Protein AF-A0AAU5KNZ8-F1 (afdb_monomer_lite)

Structure (mmCIF, N/CA/C/O backbone):
data_AF-A0AAU5KNZ8-F1
#
_entry.id   AF-A0AAU5KNZ8-F1
#
loop_
_atom_site.group_PDB
_atom_site.id
_atom_site.type_symbol
_atom_site.label_atom_id
_atom_site.label_alt_id
_atom_site.label_comp_id
_atom_site.label_asym_id
_atom_site.label_entity_id
_atom_site.label_seq_id
_atom_site.pdbx_PDB_ins_code
_atom_site.Cartn_x
_atom_site.Cartn_y
_atom_site.Cartn_z
_atom_site.occupancy
_atom_site.B_iso_or_equiv
_atom_site.auth_seq_id
_atom_site.auth_comp_id
_atom_site.auth_asym_id
_atom_site.auth_atom_id
_atom_site.pdbx_PDB_model_num
ATOM 1 N N . MET A 1 1 ? 21.571 23.339 -30.629 1.00 34.97 1 MET A N 1
ATOM 2 C CA . MET A 1 1 ? 21.048 24.320 -29.653 1.00 34.97 1 MET A CA 1
ATOM 3 C C . MET A 1 1 ? 19.910 23.647 -28.888 1.00 34.97 1 MET A C 1
ATOM 5 O O . MET A 1 1 ? 18.795 23.619 -29.383 1.00 34.97 1 MET A O 1
ATOM 9 N N . PHE A 1 2 ? 20.190 23.011 -27.747 1.00 50.22 2 PHE A N 1
ATOM 10 C CA . PHE A 1 2 ? 19.152 22.361 -26.937 1.00 50.22 2 PHE A CA 1
ATOM 11 C C . PHE A 1 2 ? 18.716 23.337 -25.850 1.00 50.22 2 PHE A C 1
ATOM 13 O O . PHE A 1 2 ? 19.385 23.490 -24.831 1.00 50.22 2 PHE A O 1
ATOM 20 N N . ARG A 1 3 ? 17.622 24.060 -26.097 1.00 47.84 3 ARG A N 1
ATOM 21 C CA . ARG A 1 3 ? 16.965 24.829 -25.042 1.00 47.84 3 ARG A CA 1
ATOM 22 C C . ARG A 1 3 ? 16.258 23.828 -24.137 1.00 47.84 3 ARG A C 1
ATOM 24 O O . ARG A 1 3 ? 15.201 23.316 -24.486 1.00 47.84 3 ARG A O 1
ATOM 31 N N . SER A 1 4 ? 16.875 23.526 -22.999 1.00 56.09 4 SER A N 1
ATOM 32 C CA . SER A 1 4 ? 16.184 22.866 -21.899 1.00 56.09 4 SER A CA 1
ATOM 33 C C . SER A 1 4 ? 15.169 23.868 -21.356 1.00 56.09 4 SER A C 1
ATOM 35 O O . SER A 1 4 ? 15.520 24.769 -20.593 1.00 56.09 4 SER A O 1
ATOM 37 N N . HIS A 1 5 ? 13.917 23.777 -21.807 1.00 49.03 5 HIS A N 1
ATOM 38 C CA . HIS A 1 5 ? 12.826 24.328 -21.021 1.00 49.03 5 HIS A CA 1
ATOM 39 C C . HIS A 1 5 ? 12.803 23.511 -19.738 1.00 49.03 5 HIS A C 1
ATOM 41 O O . HIS A 1 5 ? 12.341 22.373 -19.724 1.00 49.03 5 HIS A O 1
ATOM 47 N N . LYS A 1 6 ? 13.368 24.079 -18.671 1.00 57.66 6 LYS A N 1
ATOM 48 C CA . LYS A 1 6 ? 13.145 23.606 -17.311 1.00 57.66 6 LYS A CA 1
ATOM 49 C C . LYS A 1 6 ? 11.646 23.794 -17.076 1.00 57.66 6 LYS A C 1
ATOM 51 O O . LYS A 1 6 ? 11.214 24.891 -16.731 1.00 57.66 6 LYS A O 1
ATOM 56 N N . ALA A 1 7 ? 10.852 22.779 -17.418 1.00 63.25 7 ALA A N 1
ATOM 57 C CA . ALA A 1 7 ? 9.448 22.733 -17.055 1.00 63.25 7 ALA A CA 1
ATOM 58 C C . ALA A 1 7 ? 9.419 22.979 -15.548 1.00 63.25 7 ALA A C 1
ATOM 60 O O . ALA A 1 7 ? 10.141 22.307 -14.811 1.00 63.25 7 ALA A O 1
ATOM 61 N N . GLN A 1 8 ? 8.715 24.024 -15.113 1.00 61.91 8 GLN A N 1
ATOM 62 C CA . GLN A 1 8 ? 8.505 24.246 -13.691 1.00 61.91 8 GLN A CA 1
ATOM 63 C C . GLN A 1 8 ? 7.846 22.978 -13.156 1.00 61.91 8 GLN A C 1
ATOM 65 O O . GLN A 1 8 ? 6.726 22.656 -13.544 1.00 61.91 8 GLN A O 1
ATOM 70 N N . GLU A 1 9 ? 8.591 22.213 -12.360 1.00 67.31 9 GLU A N 1
ATOM 71 C CA . GLU A 1 9 ? 8.055 21.038 -11.689 1.00 67.31 9 GLU A CA 1
ATOM 72 C C . GLU A 1 9 ? 6.988 21.540 -10.721 1.00 67.31 9 GLU A C 1
ATOM 74 O O . GLU A 1 9 ? 7.270 22.334 -9.821 1.00 67.31 9 GLU A O 1
ATOM 79 N N . GLU A 1 10 ? 5.745 21.139 -10.966 1.00 76.69 10 GLU A N 1
ATOM 80 C CA . GLU A 1 10 ? 4.635 21.440 -10.077 1.00 76.69 10 GLU A CA 1
ATOM 81 C C . GLU A 1 10 ? 4.955 20.854 -8.692 1.00 76.69 10 GLU A C 1
ATOM 83 O O . GLU A 1 10 ? 5.428 19.714 -8.608 1.00 76.69 10 GLU A O 1
ATOM 88 N N . PRO A 1 11 ? 4.774 21.612 -7.598 1.00 77.50 11 PRO A N 1
ATOM 89 C CA . PRO A 1 11 ? 5.091 21.111 -6.270 1.00 77.50 11 PRO A CA 1
ATOM 90 C C . PRO A 1 11 ? 4.199 19.907 -5.943 1.00 77.50 11 PRO A C 1
ATOM 92 O O . PRO A 1 11 ? 2.988 20.040 -5.780 1.00 77.50 11 PRO A O 1
ATOM 95 N N . VAL A 1 12 ? 4.803 18.721 -5.828 1.00 83.31 12 VAL A N 1
ATOM 96 C CA . VAL A 1 12 ? 4.093 17.486 -5.468 1.00 83.31 12 VAL A CA 1
ATOM 97 C C . VAL A 1 12 ? 4.133 17.293 -3.954 1.00 83.31 12 VAL A C 1
ATOM 99 O O . VAL A 1 12 ? 5.199 17.088 -3.373 1.00 83.31 12 VAL A O 1
ATOM 102 N N . VAL A 1 13 ? 2.959 17.298 -3.319 1.00 85.06 13 VAL A N 1
ATOM 103 C CA . VAL A 1 13 ? 2.790 16.927 -1.908 1.00 85.06 13 VAL A CA 1
ATOM 104 C C . VAL A 1 13 ? 2.288 15.489 -1.832 1.00 85.06 13 VAL A C 1
ATOM 106 O O . VAL A 1 13 ? 1.232 15.160 -2.368 1.00 85.06 13 VAL A O 1
ATOM 109 N N . VAL A 1 14 ? 3.045 14.620 -1.162 1.00 84.56 14 VAL A N 1
ATOM 110 C CA . VAL A 1 14 ? 2.654 13.222 -0.940 1.00 84.56 14 VAL A CA 1
ATOM 111 C C . VAL A 1 14 ? 2.007 13.107 0.434 1.00 84.56 14 VAL A C 1
ATOM 113 O O . VAL A 1 14 ? 2.679 13.278 1.449 1.00 84.56 14 VAL A O 1
ATOM 116 N N . ILE A 1 15 ? 0.713 12.792 0.461 1.00 89.00 15 ILE A N 1
ATOM 117 C CA . ILE A 1 15 ? -0.060 12.600 1.693 1.00 89.00 15 ILE A CA 1
ATOM 118 C C . ILE A 1 15 ? -0.291 11.101 1.900 1.00 89.00 15 ILE A C 1
ATOM 120 O O . ILE A 1 15 ? -0.678 10.391 0.971 1.00 89.00 15 ILE A O 1
ATOM 124 N N . ARG A 1 16 ? -0.035 10.613 3.118 1.00 87.88 16 ARG A N 1
ATOM 125 C CA . ARG A 1 16 ? -0.370 9.248 3.540 1.00 87.88 16 ARG A CA 1
ATOM 126 C C . ARG A 1 16 ? -1.481 9.296 4.567 1.00 87.88 16 ARG A C 1
ATOM 128 O O . ARG A 1 16 ? -1.252 9.711 5.697 1.00 87.88 16 ARG A O 1
ATOM 135 N N . ASP A 1 17 ? -2.642 8.797 4.177 1.00 93.00 17 ASP A N 1
ATOM 136 C CA . ASP A 1 17 ? -3.826 8.799 5.035 1.00 93.00 17 ASP A CA 1
ATOM 137 C C . ASP A 1 17 ? -3.899 7.582 5.976 1.00 93.00 17 ASP A C 1
ATOM 139 O O . ASP A 1 17 ? -4.813 7.435 6.775 1.00 93.00 17 ASP A O 1
ATOM 143 N N . SER A 1 18 ? -2.901 6.691 5.926 1.00 93.56 18 SER A N 1
ATOM 144 C CA . SER A 1 18 ? -2.883 5.454 6.717 1.00 93.56 18 SER A CA 1
ATOM 145 C C . SER A 1 18 ? -2.929 5.688 8.230 1.00 93.56 18 SER A C 1
ATOM 147 O O . SER A 1 18 ? -3.461 4.847 8.942 1.00 93.56 18 SER A O 1
ATOM 149 N N . LEU A 1 19 ? -2.392 6.812 8.723 1.00 92.50 19 LEU A N 1
ATOM 150 C CA . LEU A 1 19 ? -2.459 7.168 10.147 1.00 92.50 19 LEU A CA 1
ATOM 151 C C . LEU A 1 19 ? -3.860 7.626 10.563 1.00 92.50 19 LEU A C 1
ATOM 153 O O . LEU A 1 19 ? -4.296 7.310 11.668 1.00 92.50 19 LEU A O 1
ATOM 157 N N . GLN A 1 20 ? -4.568 8.341 9.684 1.00 95.50 20 GLN A N 1
ATOM 158 C CA . GLN A 1 20 ? -5.949 8.739 9.941 1.00 95.50 20 GLN A CA 1
ATOM 159 C C . GLN A 1 20 ? -6.850 7.504 9.956 1.00 95.50 20 GLN A C 1
ATOM 161 O O . GLN A 1 20 ? -7.580 7.295 10.918 1.00 95.50 20 GLN A O 1
ATOM 166 N N . VAL A 1 21 ? -6.702 6.617 8.966 1.00 96.62 21 VAL A N 1
ATOM 167 C CA . VAL A 1 21 ? -7.433 5.340 8.919 1.00 96.62 21 VAL A CA 1
ATOM 168 C C . VAL A 1 21 ? -7.162 4.491 10.167 1.00 96.62 21 VAL A C 1
ATOM 170 O O . VAL A 1 21 ? -8.077 3.873 10.705 1.00 96.62 21 VAL A O 1
ATOM 173 N N . GLU A 1 22 ? -5.921 4.463 10.666 1.00 96.62 22 GLU A N 1
ATOM 174 C CA . GLU A 1 22 ? -5.598 3.770 11.918 1.00 96.62 22 GLU A CA 1
ATOM 175 C C . GLU A 1 22 ? -6.350 4.371 13.113 1.00 96.62 22 GLU A C 1
ATOM 177 O O . GLU A 1 22 ? -6.900 3.632 13.931 1.00 96.62 22 GLU A O 1
ATOM 182 N N . SER A 1 23 ? -6.395 5.702 13.203 1.00 96.25 23 SER A N 1
ATOM 183 C CA . SER A 1 23 ? -7.140 6.419 14.241 1.00 96.25 23 SER A CA 1
ATOM 184 C C . SER A 1 23 ? -8.634 6.091 14.192 1.00 96.25 23 SER A C 1
ATOM 186 O O . SER A 1 23 ? -9.219 5.749 15.221 1.00 96.25 23 SER A O 1
ATOM 188 N N . ASP A 1 24 ? -9.232 6.124 13.002 1.00 97.31 24 ASP A N 1
ATOM 189 C CA . ASP A 1 24 ? -10.658 5.852 12.804 1.00 97.31 24 ASP A CA 1
ATOM 190 C C . ASP A 1 24 ? -11.006 4.402 13.176 1.00 97.31 24 ASP A C 1
ATOM 192 O O . ASP A 1 24 ? -12.018 4.146 13.831 1.00 97.31 24 ASP A O 1
ATOM 196 N N . LEU A 1 25 ? -10.132 3.443 12.846 1.00 97.25 25 LEU A N 1
ATOM 197 C CA . LEU A 1 25 ? -10.302 2.042 13.241 1.00 97.25 25 LEU A CA 1
ATOM 198 C C . LEU A 1 25 ? -10.183 1.832 14.753 1.00 97.25 25 LEU A C 1
ATOM 200 O O . LEU A 1 25 ? -10.915 1.009 15.304 1.00 97.25 25 LEU A O 1
ATOM 204 N N . ARG A 1 26 ? -9.296 2.564 15.443 1.00 96.69 26 ARG A N 1
ATOM 205 C CA . ARG A 1 26 ? -9.236 2.522 16.915 1.00 96.69 26 ARG A CA 1
ATOM 206 C C . ARG A 1 26 ? -10.526 3.055 17.521 1.00 96.69 26 ARG A C 1
ATOM 208 O O . ARG A 1 26 ? -11.073 2.415 18.410 1.00 96.69 26 ARG A O 1
ATOM 215 N N . GLN A 1 27 ? -11.040 4.171 17.011 1.00 97.38 27 GLN A N 1
ATOM 216 C CA . GLN A 1 27 ? -12.307 4.725 17.482 1.00 97.38 27 GLN A CA 1
ATOM 217 C C . GLN A 1 27 ? -13.475 3.758 17.242 1.00 97.38 27 GLN A C 1
ATOM 219 O O . GLN A 1 27 ? -14.299 3.562 18.134 1.00 97.38 27 GLN A O 1
ATOM 224 N N . ALA A 1 28 ? -13.523 3.113 16.074 1.00 97.19 28 ALA A N 1
ATOM 225 C CA . ALA A 1 28 ? -14.520 2.089 15.781 1.00 97.19 28 ALA A CA 1
ATOM 226 C C . ALA A 1 28 ? -14.413 0.896 16.745 1.00 97.19 28 ALA A C 1
ATOM 228 O O . ALA A 1 28 ? -15.433 0.403 17.214 1.00 97.19 28 ALA A O 1
ATOM 229 N N . LEU A 1 29 ? -13.195 0.462 17.089 1.00 96.81 29 LEU A N 1
ATOM 230 C CA . LEU A 1 29 ? -12.964 -0.643 18.023 1.00 96.81 29 LEU A CA 1
ATOM 231 C C . LEU A 1 29 ? -13.42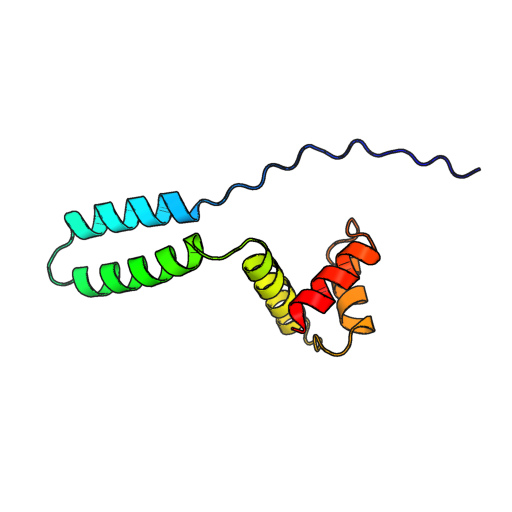9 -0.332 19.455 1.00 96.81 29 LEU A C 1
ATOM 233 O O . LEU A 1 29 ? -13.930 -1.230 20.133 1.00 96.81 29 LEU A O 1
ATOM 237 N N . GLU A 1 30 ? -13.283 0.915 19.911 1.00 96.50 30 GLU A N 1
ATOM 238 C CA . GLU A 1 30 ? -13.795 1.359 21.218 1.00 96.50 30 GLU A CA 1
ATOM 239 C C . GLU A 1 30 ? -15.331 1.328 21.280 1.00 96.50 30 GLU A C 1
ATOM 241 O O . GLU A 1 30 ? -15.903 1.066 22.336 1.00 96.50 30 GLU A O 1
ATOM 246 N N . ALA A 1 31 ? -16.004 1.554 20.148 1.00 95.81 31 ALA A N 1
ATOM 247 C CA . ALA A 1 31 ? -17.464 1.531 20.039 1.00 95.81 31 ALA A CA 1
ATOM 248 C C . ALA A 1 31 ? -18.042 0.165 19.614 1.00 95.81 31 ALA A C 1
ATOM 250 O O . ALA A 1 31 ? -19.261 0.025 19.524 1.00 95.81 31 ALA A O 1
ATOM 251 N N . ALA A 1 32 ? -17.193 -0.824 19.322 1.00 95.06 32 ALA A N 1
ATOM 252 C CA . ALA A 1 32 ? -17.602 -2.062 18.670 1.00 95.06 32 ALA A CA 1
ATOM 253 C C . ALA A 1 32 ? -18.373 -3.013 19.592 1.00 95.06 32 ALA A C 1
ATOM 255 O O . ALA A 1 32 ? -17.978 -3.278 20.732 1.00 95.06 32 ALA A O 1
ATOM 256 N N . GLU A 1 33 ? -19.410 -3.638 19.040 1.00 94.88 33 GLU A N 1
ATOM 257 C CA . GLU A 1 33 ? -20.062 -4.781 19.671 1.00 94.88 33 GLU A CA 1
ATOM 258 C C . GLU A 1 33 ? -19.168 -6.035 19.613 1.00 94.88 33 GLU A C 1
ATOM 260 O O . GLU A 1 33 ? -18.247 -6.156 18.797 1.00 94.88 33 GLU A O 1
ATOM 265 N N . ALA A 1 34 ? -19.456 -7.023 20.468 1.00 92.19 34 ALA A N 1
ATOM 266 C CA . ALA A 1 34 ? -18.626 -8.223 20.611 1.00 92.19 34 ALA A CA 1
ATOM 267 C C . ALA A 1 34 ? -18.418 -8.999 19.292 1.00 92.19 34 ALA A C 1
ATOM 269 O O . ALA A 1 34 ? -17.362 -9.601 19.098 1.00 92.19 34 ALA A O 1
ATOM 270 N N . GLY A 1 35 ? -19.401 -8.970 18.384 1.00 94.81 35 GLY A N 1
ATOM 271 C CA . GLY A 1 35 ? -19.330 -9.659 17.092 1.00 94.81 35 GLY A CA 1
ATOM 272 C C . GLY A 1 35 ? -18.345 -9.035 16.097 1.00 94.81 35 GLY A C 1
ATOM 273 O O . GLY A 1 35 ? -17.758 -9.750 15.287 1.00 94.81 35 GLY A O 1
ATOM 274 N N . GLU A 1 36 ? -18.118 -7.724 16.170 1.00 94.38 36 GLU A N 1
ATOM 275 C CA . GLU A 1 36 ? -17.283 -6.987 15.208 1.00 94.38 36 GLU A CA 1
ATOM 276 C C . GLU A 1 36 ? -15.837 -6.831 15.689 1.00 94.38 36 GLU A C 1
ATOM 278 O O . GLU A 1 36 ? -14.910 -6.660 14.888 1.00 94.38 36 GLU A O 1
ATOM 283 N N . ARG A 1 37 ? -15.626 -6.953 17.004 1.00 95.81 37 ARG A N 1
ATOM 284 C CA . ARG A 1 37 ? -14.352 -6.673 17.668 1.00 95.81 37 ARG A CA 1
ATOM 285 C C . ARG A 1 37 ? -13.170 -7.439 17.070 1.00 95.81 37 ARG A C 1
ATOM 287 O O . ARG A 1 37 ? -12.162 -6.833 16.718 1.00 95.81 37 ARG A O 1
ATOM 294 N N . ALA A 1 38 ? -13.303 -8.754 16.886 1.00 96.44 38 ALA A N 1
ATOM 295 C CA . ALA A 1 38 ? -12.221 -9.583 16.344 1.00 96.44 38 ALA A CA 1
ATOM 296 C C . ALA A 1 38 ? -11.834 -9.183 14.904 1.00 96.44 38 ALA A C 1
ATOM 298 O O . ALA A 1 38 ? -10.661 -9.245 14.519 1.00 96.44 38 ALA A O 1
ATOM 299 N N . GLY A 1 39 ? -12.815 -8.754 14.103 1.00 96.81 39 GLY A N 1
ATOM 300 C CA . GLY A 1 39 ? -12.588 -8.241 12.754 1.00 96.81 39 GLY A CA 1
ATOM 301 C C . GLY A 1 39 ? -11.837 -6.911 12.772 1.00 96.81 39 GLY A C 1
ATOM 302 O O . GLY A 1 39 ? -10.841 -6.760 12.060 1.00 96.81 39 GLY A O 1
ATOM 303 N N . LEU A 1 40 ? -12.257 -5.983 13.635 1.00 97.56 40 LEU A N 1
ATOM 304 C CA . LEU A 1 40 ? -11.629 -4.670 13.797 1.00 97.56 40 LEU A CA 1
ATOM 305 C C . LEU A 1 40 ? -10.203 -4.765 14.355 1.00 97.56 40 LEU A C 1
ATOM 307 O O . LEU A 1 40 ? -9.309 -4.090 13.854 1.00 97.56 40 LEU A O 1
ATOM 311 N N . GLU A 1 41 ? -9.937 -5.669 15.298 1.00 97.38 41 GLU A N 1
ATOM 312 C CA . GLU A 1 41 ? -8.578 -5.938 15.793 1.00 97.38 41 GLU A CA 1
ATOM 313 C C . GLU A 1 41 ? -7.658 -6.482 14.685 1.00 97.38 41 GLU A C 1
ATOM 315 O O . GLU A 1 41 ? -6.469 -6.152 14.615 1.00 97.38 41 GLU A O 1
ATOM 320 N N . LYS A 1 42 ? -8.188 -7.309 13.774 1.00 97.81 42 LYS A N 1
ATOM 321 C CA . LYS A 1 42 ? -7.441 -7.757 12.589 1.00 97.81 42 LYS A CA 1
ATOM 322 C C . LYS A 1 42 ? -7.195 -6.605 11.613 1.00 97.81 42 LYS A C 1
ATOM 324 O O . LYS A 1 42 ? -6.072 -6.474 11.129 1.00 97.81 42 LYS A O 1
ATOM 329 N N . ALA A 1 43 ? -8.207 -5.783 11.340 1.00 97.62 43 ALA A N 1
ATOM 330 C CA . ALA A 1 43 ? -8.074 -4.614 10.475 1.00 97.62 43 ALA A CA 1
ATOM 331 C C . ALA A 1 43 ? -7.023 -3.633 11.020 1.00 97.62 43 ALA A C 1
ATOM 333 O O . ALA A 1 43 ? -6.142 -3.204 10.277 1.00 97.62 43 ALA A O 1
ATOM 334 N N . LEU A 1 44 ? -7.048 -3.364 12.328 1.00 97.56 44 LEU A N 1
ATOM 335 C CA . LEU A 1 44 ? -6.107 -2.464 12.985 1.00 97.56 44 LEU A CA 1
ATOM 336 C C . LEU A 1 44 ? -4.659 -2.951 12.854 1.00 97.56 44 LEU A C 1
ATOM 338 O O . LEU A 1 44 ? -3.779 -2.149 12.559 1.00 97.56 44 LEU A O 1
ATOM 342 N N . ARG A 1 45 ? -4.405 -4.262 12.986 1.00 97.50 45 ARG A N 1
ATOM 343 C CA . ARG A 1 45 ? -3.064 -4.830 12.745 1.00 97.50 45 ARG A CA 1
ATOM 344 C C . ARG A 1 45 ? -2.575 -4.581 11.316 1.00 97.50 45 ARG A C 1
ATOM 346 O O . ARG A 1 45 ? -1.450 -4.129 11.130 1.00 97.50 45 ARG A O 1
ATOM 353 N N . ILE A 1 46 ? -3.429 -4.819 10.320 1.00 97.12 46 ILE A N 1
ATOM 354 C CA . ILE A 1 46 ? -3.092 -4.608 8.901 1.00 97.12 46 ILE A CA 1
ATOM 355 C C . ILE A 1 46 ? -2.775 -3.131 8.627 1.00 97.12 46 ILE A C 1
ATOM 357 O O . ILE A 1 46 ? -1.809 -2.811 7.924 1.00 97.12 46 ILE A O 1
ATOM 361 N N . VAL A 1 47 ? -3.577 -2.217 9.178 1.00 97.00 47 VAL A N 1
ATOM 362 C CA . VAL A 1 47 ? -3.368 -0.779 8.981 1.00 97.00 47 VAL A CA 1
ATOM 363 C C . VAL A 1 47 ? -2.131 -0.290 9.725 1.00 97.00 47 VAL A C 1
ATOM 365 O O . VAL A 1 47 ? -1.352 0.448 9.129 1.00 97.00 47 VAL A O 1
ATOM 368 N N . ALA A 1 48 ? -1.873 -0.760 10.947 1.00 94.94 48 ALA A N 1
ATOM 369 C CA . ALA A 1 48 ? -0.658 -0.425 11.689 1.00 94.94 48 ALA A CA 1
ATOM 370 C C . ALA A 1 48 ? 0.613 -0.864 10.936 1.00 94.94 48 ALA A C 1
ATOM 372 O O . ALA A 1 48 ? 1.554 -0.082 10.786 1.00 94.94 48 ALA A O 1
ATOM 373 N N . GLU A 1 49 ? 0.630 -2.078 10.371 1.00 95.06 49 GLU A N 1
ATOM 374 C CA . GLU A 1 49 ? 1.729 -2.546 9.511 1.00 95.06 49 GLU A CA 1
ATOM 375 C C . GLU A 1 49 ? 1.896 -1.675 8.254 1.00 95.06 49 GLU A C 1
ATOM 377 O O . GLU A 1 49 ? 3.015 -1.414 7.801 1.00 95.06 49 GLU A O 1
ATOM 382 N N . THR A 1 50 ? 0.784 -1.203 7.688 1.00 93.94 50 THR A N 1
ATOM 383 C CA . THR A 1 50 ? 0.781 -0.324 6.513 1.00 93.94 50 THR A CA 1
ATOM 384 C C . THR A 1 50 ? 1.299 1.073 6.853 1.00 93.94 50 THR A C 1
ATOM 386 O O . THR A 1 50 ? 2.122 1.615 6.112 1.00 93.94 50 THR A O 1
ATOM 389 N N . ALA A 1 51 ? 0.871 1.642 7.979 1.00 93.31 51 ALA A N 1
ATOM 390 C CA . ALA A 1 51 ? 1.303 2.947 8.460 1.00 93.31 51 ALA A CA 1
ATOM 391 C C . ALA A 1 51 ? 2.794 2.955 8.832 1.00 93.31 51 ALA A C 1
ATOM 393 O O . ALA A 1 51 ? 3.500 3.918 8.527 1.00 93.31 51 ALA A O 1
ATOM 394 N N . ALA A 1 52 ? 3.295 1.855 9.401 1.00 94.00 52 ALA A N 1
ATOM 395 C CA . ALA A 1 52 ? 4.705 1.681 9.742 1.00 94.00 52 ALA A CA 1
ATOM 396 C C . ALA A 1 52 ? 5.618 1.429 8.522 1.00 94.00 52 ALA A C 1
ATOM 398 O O . ALA A 1 52 ? 6.845 1.490 8.639 1.00 94.00 52 ALA A O 1
ATOM 399 N N . ALA A 1 53 ? 5.062 1.140 7.339 1.00 94.31 53 ALA A N 1
ATOM 400 C CA . ALA A 1 53 ? 5.854 0.811 6.160 1.00 94.31 53 ALA A CA 1
ATOM 401 C C . ALA A 1 53 ? 6.692 2.007 5.676 1.00 94.31 53 ALA A C 1
ATOM 403 O O . ALA A 1 53 ? 6.170 3.068 5.320 1.00 94.31 53 ALA A O 1
ATOM 404 N N . SER A 1 54 ? 8.007 1.813 5.552 1.00 92.88 54 SER A N 1
ATOM 405 C CA . SER A 1 54 ? 8.903 2.850 5.034 1.00 92.88 54 SER A CA 1
ATOM 406 C C . SER A 1 54 ? 8.552 3.260 3.596 1.00 92.88 54 SER A C 1
ATOM 408 O O . SER A 1 54 ? 7.963 2.502 2.817 1.00 92.88 54 SER A O 1
ATOM 410 N N . HIS A 1 55 ? 8.947 4.471 3.195 1.00 90.50 55 HIS A N 1
ATOM 411 C CA . HIS A 1 55 ? 8.753 4.941 1.817 1.00 90.50 55 HIS A CA 1
ATOM 412 C C . HIS A 1 55 ? 9.427 4.020 0.792 1.00 90.50 55 HIS A C 1
ATOM 414 O O . HIS A 1 55 ? 8.853 3.763 -0.264 1.00 90.50 55 HIS A O 1
ATOM 420 N N . ALA A 1 56 ? 10.601 3.476 1.124 1.00 92.38 56 ALA A N 1
ATOM 421 C CA . ALA A 1 56 ? 11.298 2.513 0.281 1.00 92.38 56 ALA A CA 1
ATOM 422 C C . ALA A 1 56 ? 10.476 1.230 0.086 1.00 92.38 56 ALA A C 1
ATOM 424 O O . ALA A 1 56 ? 10.284 0.796 -1.047 1.00 92.38 56 ALA A O 1
ATOM 425 N N . LEU A 1 57 ? 9.919 0.664 1.164 1.00 93.62 57 LEU A N 1
ATOM 426 C CA . LEU A 1 57 ? 9.107 -0.550 1.078 1.00 93.62 57 LEU A CA 1
ATOM 427 C C . LEU A 1 57 ? 7.857 -0.344 0.213 1.00 93.62 57 LEU A C 1
ATOM 429 O O . LEU A 1 57 ? 7.542 -1.190 -0.623 1.00 93.62 57 LEU A O 1
ATOM 433 N N . VAL A 1 58 ? 7.178 0.796 0.368 1.00 93.69 58 VAL A N 1
ATOM 434 C CA . VAL A 1 58 ? 5.988 1.123 -0.434 1.00 93.69 58 VAL A CA 1
ATOM 435 C C . VAL A 1 58 ? 6.337 1.261 -1.917 1.00 93.69 58 VAL A C 1
ATOM 437 O O . VAL A 1 58 ? 5.646 0.681 -2.752 1.00 93.69 58 VAL A O 1
ATOM 440 N N . ARG A 1 59 ? 7.440 1.941 -2.261 1.00 93.38 59 ARG A N 1
ATOM 441 C CA . ARG A 1 59 ? 7.897 2.017 -3.659 1.00 93.38 59 ARG A CA 1
ATOM 442 C C . ARG A 1 59 ? 8.232 0.641 -4.227 1.00 93.38 59 ARG A C 1
ATOM 444 O O . ARG A 1 59 ? 7.810 0.337 -5.336 1.00 93.38 59 ARG A O 1
ATOM 451 N N . ARG A 1 60 ? 8.938 -0.206 -3.469 1.00 95.75 60 ARG A N 1
ATOM 452 C CA . ARG A 1 60 ? 9.275 -1.575 -3.896 1.00 95.75 60 ARG A CA 1
ATOM 453 C C . ARG A 1 60 ? 8.024 -2.402 -4.185 1.00 95.75 60 ARG A C 1
ATOM 455 O O . ARG A 1 60 ? 7.965 -3.047 -5.226 1.00 95.75 60 ARG A O 1
ATOM 462 N N . ARG A 1 61 ? 7.026 -2.366 -3.292 1.00 94.94 61 ARG A N 1
ATOM 463 C CA . ARG A 1 61 ? 5.735 -3.050 -3.495 1.00 94.94 61 ARG A CA 1
ATOM 464 C C . ARG A 1 61 ? 5.044 -2.555 -4.762 1.00 94.94 61 ARG A C 1
ATOM 466 O O . ARG A 1 61 ? 4.651 -3.376 -5.580 1.00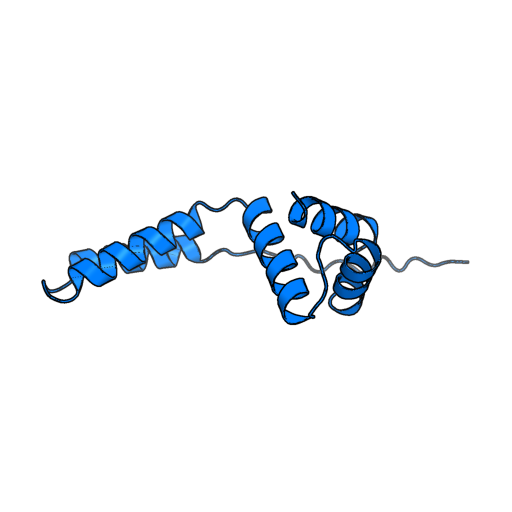 94.94 61 ARG A O 1
ATOM 473 N N . TRP A 1 62 ? 4.978 -1.236 -4.951 1.00 95.00 62 TRP A N 1
ATOM 474 C CA . TRP A 1 62 ? 4.386 -0.639 -6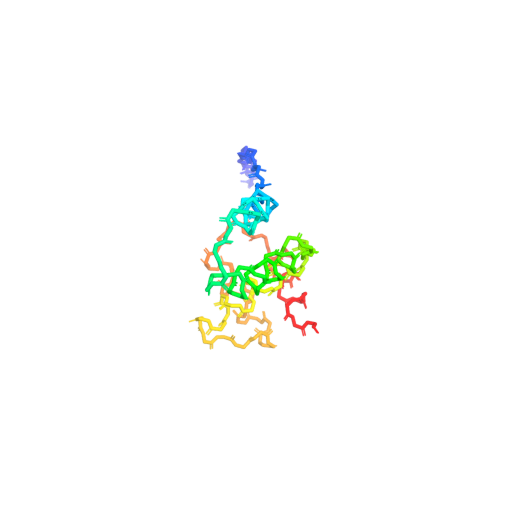.148 1.00 95.00 62 TRP A CA 1
ATOM 475 C C . TRP A 1 62 ? 5.078 -1.099 -7.441 1.00 95.00 62 TRP A C 1
ATOM 477 O O . TRP A 1 62 ? 4.393 -1.507 -8.373 1.00 95.00 62 TRP A O 1
ATOM 487 N N . VAL A 1 63 ? 6.418 -1.096 -7.495 1.00 97.25 63 VAL A N 1
ATOM 488 C CA . VAL A 1 63 ? 7.160 -1.560 -8.683 1.00 97.25 63 VAL A CA 1
ATOM 489 C C . VAL A 1 63 ? 6.879 -3.035 -8.967 1.00 97.25 63 VAL A C 1
ATOM 491 O O . VAL A 1 63 ? 6.598 -3.384 -10.110 1.00 97.25 63 VAL A O 1
ATOM 494 N N . ARG A 1 64 ? 6.943 -3.904 -7.947 1.00 96.81 64 ARG A N 1
ATOM 495 C CA . ARG A 1 64 ? 6.687 -5.343 -8.132 1.00 96.81 64 ARG A CA 1
ATOM 496 C C . ARG A 1 64 ? 5.274 -5.600 -8.632 1.00 96.81 64 ARG A C 1
ATOM 498 O O . ARG A 1 64 ? 5.105 -6.402 -9.542 1.00 96.81 64 ARG A O 1
ATOM 505 N N . GLU A 1 65 ? 4.291 -4.908 -8.069 1.00 96.75 65 GLU A N 1
ATOM 506 C CA . GLU A 1 65 ? 2.896 -5.052 -8.473 1.00 96.75 65 GLU A CA 1
ATOM 507 C C . GLU A 1 65 ? 2.680 -4.593 -9.917 1.00 96.75 65 GLU A C 1
ATOM 509 O O . GLU A 1 65 ? 2.161 -5.349 -10.731 1.00 96.75 65 GLU A O 1
ATOM 514 N N . PHE A 1 66 ? 3.194 -3.412 -10.267 1.00 97.44 66 PHE A N 1
ATOM 515 C CA . PHE A 1 66 ? 3.133 -2.887 -11.629 1.00 97.44 66 PHE A CA 1
ATOM 516 C C . PHE A 1 66 ? 3.747 -3.851 -12.661 1.00 97.44 66 PHE A C 1
ATOM 518 O O . PHE A 1 66 ? 3.179 -4.080 -13.731 1.00 97.44 66 PHE A O 1
ATOM 525 N N . LEU A 1 67 ? 4.913 -4.428 -12.354 1.00 97.00 67 LEU A N 1
ATOM 526 C CA . LEU A 1 67 ? 5.584 -5.376 -13.246 1.00 97.00 67 LEU A CA 1
ATOM 527 C C . LEU A 1 67 ? 4.826 -6.705 -13.342 1.00 97.00 67 LEU A C 1
ATOM 529 O O . LEU A 1 67 ? 4.663 -7.226 -14.445 1.00 97.00 67 LEU A O 1
ATOM 533 N N . ARG A 1 68 ? 4.298 -7.205 -12.218 1.00 96.81 68 ARG A N 1
ATOM 534 C CA . ARG A 1 68 ? 3.457 -8.408 -12.162 1.00 96.81 68 ARG A CA 1
ATOM 535 C C . ARG A 1 68 ? 2.208 -8.256 -13.028 1.00 96.81 68 ARG A C 1
ATOM 537 O O . ARG A 1 68 ? 1.915 -9.147 -13.819 1.00 96.81 68 ARG A O 1
ATOM 544 N N . GLU A 1 69 ? 1.505 -7.131 -12.917 1.00 96.69 69 GLU A N 1
ATOM 545 C CA . GLU A 1 69 ? 0.338 -6.805 -13.752 1.00 96.69 69 GLU A CA 1
ATOM 546 C C . GLU A 1 69 ? 0.699 -6.677 -15.238 1.00 96.69 69 GLU A C 1
ATOM 548 O O . GLU A 1 69 ? -0.102 -7.015 -16.105 1.00 96.69 69 GLU A O 1
ATOM 553 N N . SER A 1 70 ? 1.926 -6.244 -15.534 1.00 95.38 70 SER A N 1
ATOM 554 C CA . SER A 1 70 ? 2.450 -6.140 -16.901 1.00 95.38 70 SER A CA 1
ATOM 555 C C . SER A 1 70 ? 3.000 -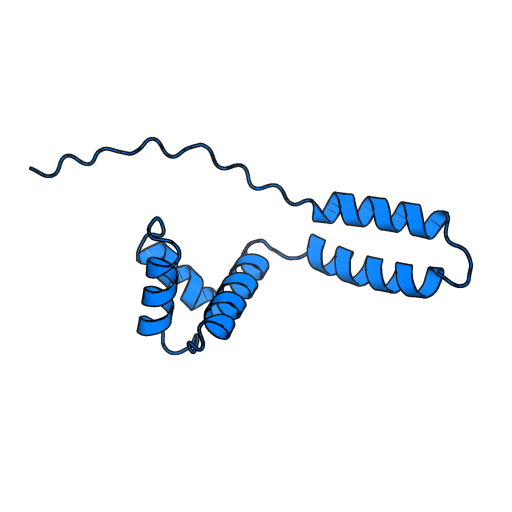7.464 -17.456 1.00 95.38 70 SER A C 1
ATOM 557 O O . SER A 1 70 ? 3.420 -7.504 -18.611 1.00 95.38 70 SER A O 1
ATOM 559 N N . GLY A 1 71 ? 3.040 -8.538 -16.656 1.00 96.69 71 GLY A N 1
ATOM 560 C CA . GLY A 1 71 ? 3.640 -9.821 -17.040 1.00 96.69 71 GLY A CA 1
ATOM 561 C C . GLY A 1 71 ? 5.162 -9.770 -17.226 1.00 96.69 71 GLY A C 1
ATOM 562 O O . GLY A 1 71 ? 5.715 -10.579 -17.967 1.00 96.69 71 GLY A O 1
ATOM 563 N N . ILE A 1 72 ? 5.838 -8.807 -16.595 1.00 97.00 72 ILE A N 1
ATOM 564 C CA . ILE A 1 72 ? 7.280 -8.576 -16.735 1.00 97.00 72 ILE A CA 1
ATOM 565 C C . ILE A 1 72 ? 7.997 -9.056 -15.478 1.00 97.00 72 ILE A C 1
ATOM 567 O O . ILE A 1 72 ? 7.638 -8.682 -14.362 1.00 97.00 72 ILE A O 1
ATOM 571 N N . ASP A 1 73 ? 9.047 -9.851 -15.665 1.00 94.81 73 ASP A N 1
ATOM 572 C CA . ASP A 1 73 ? 9.928 -10.255 -14.576 1.00 94.81 73 ASP A CA 1
ATOM 573 C C . ASP A 1 73 ? 10.793 -9.069 -14.117 1.00 94.81 73 ASP A C 1
ATOM 575 O O . ASP A 1 73 ? 11.460 -8.407 -14.916 1.00 94.81 73 ASP A O 1
ATOM 579 N N . VAL A 1 74 ? 10.819 -8.818 -12.807 1.00 93.69 74 VAL A N 1
ATOM 580 C CA . VAL A 1 74 ? 11.667 -7.794 -12.182 1.00 93.69 74 VAL A CA 1
ATOM 581 C C . VAL A 1 74 ? 13.165 -8.075 -12.363 1.00 93.69 74 VAL A C 1
ATOM 583 O O . VAL A 1 74 ? 13.976 -7.148 -12.289 1.00 93.69 74 VAL A O 1
ATOM 586 N N . HIS A 1 75 ? 13.550 -9.329 -12.619 1.00 94.56 75 HIS A N 1
ATOM 587 C CA . HIS A 1 75 ? 14.933 -9.709 -12.897 1.00 94.56 75 HIS A CA 1
ATOM 588 C C . HIS A 1 75 ? 15.369 -9.395 -14.338 1.00 94.56 75 HIS A C 1
ATOM 590 O O . HIS A 1 75 ? 16.564 -9.169 -14.563 1.00 94.56 75 HIS A O 1
ATOM 596 N N . ASP A 1 76 ? 14.436 -9.248 -15.289 1.00 96.31 76 ASP A N 1
ATOM 597 C CA . ASP A 1 76 ? 14.722 -8.642 -16.594 1.00 96.31 76 ASP A CA 1
ATOM 598 C C . ASP A 1 76 ? 14.757 -7.113 -16.454 1.00 96.31 76 ASP A C 1
ATOM 600 O O . ASP A 1 76 ? 13.807 -6.381 -16.748 1.00 96.31 76 ASP A O 1
ATOM 604 N N . ARG A 1 77 ? 15.900 -6.610 -15.974 1.00 95.00 77 ARG A N 1
ATOM 605 C CA . ARG A 1 77 ? 16.085 -5.184 -15.668 1.00 95.00 77 ARG A CA 1
ATOM 606 C C . ARG A 1 77 ? 15.834 -4.276 -16.872 1.00 95.00 77 ARG A C 1
ATOM 608 O O . ARG A 1 77 ? 15.388 -3.146 -16.682 1.00 95.00 77 ARG A O 1
ATOM 615 N N . VAL A 1 78 ? 16.128 -4.730 -18.092 1.00 97.12 78 VAL A N 1
ATOM 616 C CA . VAL A 1 78 ? 15.933 -3.916 -19.301 1.00 97.12 78 VAL A CA 1
ATOM 617 C C . VAL A 1 78 ? 14.445 -3.798 -19.607 1.00 97.12 78 VAL A C 1
ATOM 619 O O . VAL A 1 78 ? 13.954 -2.676 -19.781 1.00 97.12 78 VAL A O 1
ATOM 622 N N . ALA A 1 79 ? 13.719 -4.920 -19.615 1.00 97.38 79 ALA A N 1
ATOM 623 C CA . ALA A 1 79 ? 12.274 -4.916 -19.820 1.00 97.38 79 ALA A CA 1
ATOM 624 C C . ALA A 1 79 ? 11.549 -4.136 -18.712 1.00 97.38 79 ALA A C 1
ATOM 626 O O . ALA A 1 79 ? 10.714 -3.280 -19.013 1.00 97.38 79 ALA A O 1
ATOM 627 N N . ALA A 1 80 ? 11.931 -4.342 -17.449 1.00 97.50 80 ALA A N 1
ATOM 628 C CA . ALA A 1 80 ? 11.336 -3.672 -16.296 1.00 97.50 80 ALA A CA 1
ATOM 629 C C . ALA A 1 80 ? 11.535 -2.145 -16.325 1.00 97.50 80 ALA A C 1
ATOM 631 O O . ALA A 1 80 ? 10.579 -1.381 -16.159 1.00 97.50 80 ALA A O 1
ATOM 632 N N . VAL A 1 81 ? 12.760 -1.675 -16.596 1.00 97.56 81 VAL A N 1
ATOM 633 C CA . VAL A 1 81 ? 13.046 -0.234 -16.717 1.00 97.56 81 VAL A CA 1
ATOM 634 C C . VAL A 1 81 ? 12.297 0.372 -17.900 1.00 97.56 81 VAL A C 1
ATOM 636 O O . VAL A 1 81 ? 11.747 1.471 -17.778 1.00 97.56 81 VAL A O 1
ATOM 639 N N . LYS A 1 82 ? 12.244 -0.331 -19.038 1.00 97.56 82 LYS A N 1
ATOM 640 C CA . LYS A 1 82 ? 11.499 0.125 -20.215 1.00 97.56 82 LYS A CA 1
ATOM 641 C C . LYS A 1 82 ? 10.011 0.270 -19.894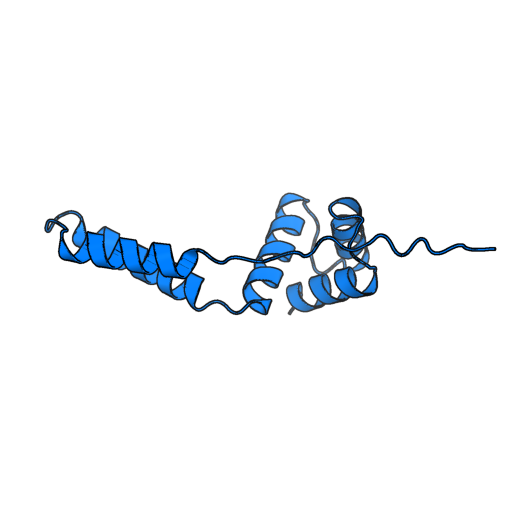 1.00 97.56 82 LYS A C 1
ATOM 643 O O . LYS A 1 82 ? 9.451 1.325 -20.172 1.00 97.56 82 LYS A O 1
ATOM 648 N N . ALA A 1 83 ? 9.404 -0.723 -19.249 1.00 97.31 83 ALA A N 1
ATOM 649 C CA . ALA A 1 83 ? 7.992 -0.697 -18.882 1.00 97.31 83 ALA A CA 1
ATOM 650 C C . ALA A 1 83 ? 7.646 0.449 -17.926 1.00 97.31 83 ALA A C 1
ATOM 652 O O . ALA A 1 83 ? 6.703 1.198 -18.188 1.00 97.31 83 ALA A O 1
ATOM 653 N N . LEU A 1 84 ? 8.450 0.661 -16.876 1.00 95.88 84 LEU A N 1
ATOM 654 C CA . LEU A 1 84 ? 8.250 1.781 -15.950 1.00 95.88 84 LEU A CA 1
ATOM 655 C C . LEU A 1 84 ? 8.313 3.133 -16.660 1.00 95.88 84 LEU A C 1
ATOM 657 O O . LEU A 1 84 ? 7.493 4.009 -16.394 1.00 95.88 84 LEU A O 1
ATOM 661 N N . ARG A 1 85 ? 9.272 3.310 -17.574 1.00 96.38 85 ARG A N 1
ATOM 662 C CA . ARG A 1 85 ? 9.428 4.558 -18.335 1.00 96.38 85 ARG A CA 1
ATOM 663 C C . ARG A 1 85 ? 8.324 4.757 -19.366 1.00 96.38 85 ARG A C 1
ATOM 665 O O . ARG A 1 85 ? 7.940 5.894 -19.612 1.00 96.38 85 ARG A O 1
ATOM 672 N N . THR A 1 86 ? 7.806 3.683 -19.955 1.00 95.44 86 THR A N 1
ATOM 673 C CA . THR A 1 86 ? 6.646 3.753 -20.850 1.00 95.44 86 THR A CA 1
ATOM 674 C C . THR A 1 86 ? 5.390 4.160 -20.081 1.00 95.44 86 THR A C 1
ATOM 676 O O . THR A 1 86 ? 4.666 5.039 -20.539 1.00 95.44 86 THR A O 1
ATOM 679 N N . ALA A 1 87 ? 5.157 3.591 -18.896 1.00 95.06 87 ALA A N 1
ATOM 680 C CA . ALA A 1 87 ? 4.002 3.938 -18.067 1.00 95.06 87 ALA A CA 1
ATOM 681 C C . ALA A 1 87 ? 4.126 5.317 -17.396 1.00 95.06 87 ALA A C 1
ATOM 683 O O . ALA A 1 87 ? 3.124 5.998 -17.180 1.00 95.06 87 ALA A O 1
ATOM 684 N N . ARG A 1 88 ? 5.348 5.743 -17.054 1.00 92.94 88 ARG A N 1
ATOM 685 C CA . ARG A 1 88 ? 5.648 7.030 -16.408 1.00 92.94 88 ARG A CA 1
ATOM 686 C C . ARG A 1 88 ? 6.788 7.747 -17.149 1.00 92.94 88 ARG A C 1
ATOM 688 O O . ARG A 1 88 ? 7.936 7.692 -16.700 1.00 92.94 88 ARG A O 1
ATOM 695 N N . PRO A 1 89 ? 6.486 8.463 -18.251 1.00 91.62 89 PRO A N 1
ATOM 696 C CA . PRO A 1 89 ? 7.499 9.110 -19.094 1.00 91.62 89 PRO A CA 1
ATOM 697 C C . PRO A 1 89 ? 8.362 10.160 -18.382 1.00 91.62 89 PRO A C 1
ATOM 699 O O . PRO A 1 89 ? 9.478 10.430 -18.819 1.00 91.62 89 PRO A O 1
ATOM 702 N N . SER A 1 90 ? 7.863 10.736 -17.283 1.00 89.88 90 SER A N 1
ATOM 703 C CA . SER A 1 90 ? 8.584 11.712 -16.459 1.00 89.88 90 SER A CA 1
ATOM 704 C C . SER A 1 90 ? 9.688 11.100 -15.594 1.00 89.88 90 SER A C 1
ATOM 706 O O . SER A 1 90 ? 10.563 11.828 -15.128 1.00 89.88 90 SER A O 1
ATOM 708 N N . LEU A 1 91 ? 9.699 9.778 -15.381 1.00 92.94 91 LEU A N 1
ATOM 709 C CA . LEU A 1 91 ? 10.800 9.137 -14.668 1.00 92.94 91 LEU A CA 1
ATOM 710 C C . LEU A 1 91 ? 12.078 9.248 -15.498 1.00 92.94 91 LEU A C 1
ATOM 712 O O . LEU A 1 91 ? 12.101 8.901 -16.679 1.00 92.94 91 LEU A O 1
ATOM 716 N N . SER A 1 92 ? 13.172 9.690 -14.878 1.00 94.31 92 SER A N 1
ATOM 717 C CA . SER A 1 92 ? 14.496 9.625 -15.499 1.00 94.31 92 SER A CA 1
ATOM 718 C C . SER A 1 92 ? 14.988 8.177 -15.572 1.00 94.31 92 SER A C 1
ATOM 720 O O . SER A 1 92 ? 14.534 7.314 -14.822 1.00 94.31 92 SER A O 1
ATOM 722 N N . LEU A 1 93 ? 15.935 7.884 -16.470 1.00 96.38 93 LEU A N 1
ATOM 723 C CA . LEU A 1 93 ? 16.491 6.532 -16.599 1.00 96.38 93 LEU A CA 1
ATOM 724 C C . LEU A 1 93 ? 17.116 6.053 -15.282 1.00 96.38 93 LEU A C 1
ATOM 726 O O . LEU A 1 93 ? 16.880 4.922 -14.868 1.00 96.38 93 LEU A O 1
ATOM 730 N N . ALA A 1 94 ? 17.865 6.933 -14.612 1.00 97.12 94 ALA A N 1
ATOM 731 C CA . ALA A 1 94 ? 18.493 6.638 -13.329 1.00 97.12 94 ALA A CA 1
ATOM 732 C C . ALA A 1 94 ? 17.454 6.349 -12.234 1.00 97.12 94 ALA A C 1
ATOM 734 O O . ALA A 1 94 ? 17.600 5.371 -11.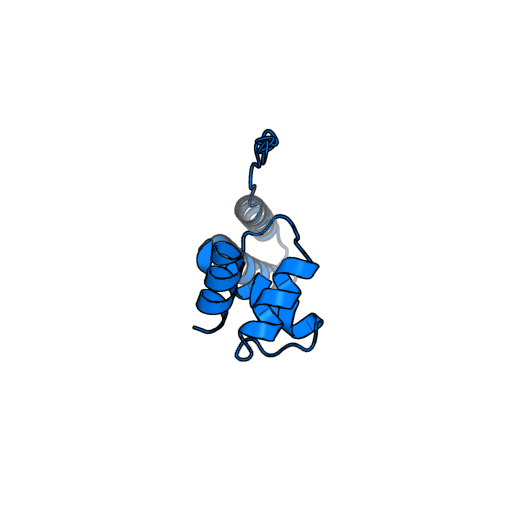503 1.00 97.12 94 ALA A O 1
ATOM 735 N N . ALA A 1 95 ? 16.379 7.145 -12.160 1.00 95.62 95 ALA A N 1
ATOM 736 C CA . ALA A 1 95 ? 15.298 6.918 -11.203 1.00 95.62 95 ALA A CA 1
ATOM 737 C C . ALA A 1 95 ? 14.585 5.583 -11.467 1.00 95.62 95 ALA A C 1
ATOM 739 O O . ALA A 1 95 ? 14.385 4.801 -10.540 1.00 95.62 95 ALA A O 1
ATOM 740 N N . SER A 1 96 ? 14.261 5.278 -12.728 1.00 96.75 96 SER A N 1
ATOM 741 C CA . SER A 1 96 ? 13.650 3.997 -13.101 1.00 96.75 96 SER A CA 1
ATOM 742 C C . SER A 1 96 ? 14.554 2.810 -12.774 1.00 96.75 96 SER A C 1
ATOM 744 O O . SER A 1 96 ? 14.082 1.828 -12.211 1.00 96.75 96 SER A O 1
ATOM 746 N N . TYR A 1 97 ? 15.851 2.900 -13.079 1.00 97.12 97 TYR A N 1
ATOM 747 C CA . TYR A 1 97 ? 16.811 1.848 -12.749 1.00 97.12 97 TYR A CA 1
ATOM 748 C C . TYR A 1 97 ? 16.901 1.610 -11.239 1.00 97.12 97 TYR A C 1
ATOM 750 O O . TYR A 1 97 ? 16.865 0.463 -10.799 1.00 97.12 97 TYR A O 1
ATOM 758 N N . GLN A 1 98 ? 16.969 2.679 -10.444 1.00 96.50 98 GLN A N 1
ATOM 759 C CA . GLN A 1 98 ? 17.047 2.571 -8.991 1.00 96.50 98 GLN A CA 1
ATOM 760 C C . GLN A 1 98 ? 15.778 1.941 -8.396 1.00 96.50 98 GLN A C 1
ATOM 762 O O . GLN A 1 98 ? 15.880 1.081 -7.525 1.00 96.50 98 GLN A O 1
ATOM 767 N N . LEU A 1 99 ? 14.596 2.296 -8.912 1.00 96.69 99 LEU A N 1
ATOM 768 C CA . LEU A 1 99 ? 13.323 1.683 -8.520 1.00 96.69 99 LEU A CA 1
ATOM 769 C C . LEU A 1 99 ? 13.280 0.177 -8.820 1.00 96.69 99 LEU A C 1
ATOM 771 O O . LEU A 1 99 ? 12.877 -0.598 -7.956 1.00 96.69 99 LEU A O 1
ATOM 775 N N . VAL A 1 100 ? 13.724 -0.243 -10.011 1.00 97.12 100 VAL A N 1
ATOM 776 C CA . VAL A 1 100 ? 13.806 -1.671 -10.371 1.00 97.12 100 VAL A CA 1
ATOM 777 C C . VAL A 1 100 ? 14.816 -2.391 -9.491 1.00 97.12 100 VAL A C 1
ATOM 779 O O . VAL A 1 100 ? 14.496 -3.439 -8.946 1.00 97.12 100 VAL A O 1
ATOM 782 N N . LYS A 1 101 ? 16.005 -1.813 -9.292 1.00 96.31 101 LYS A N 1
ATOM 783 C CA . LYS A 1 101 ? 17.046 -2.393 -8.437 1.00 96.31 101 LYS A CA 1
ATOM 784 C C . LYS A 1 101 ? 16.536 -2.621 -7.013 1.00 96.31 101 LYS A C 1
ATOM 786 O O . LYS A 1 101 ? 16.658 -3.732 -6.514 1.00 96.31 101 LYS A O 1
ATOM 791 N N . GLU A 1 102 ? 15.934 -1.606 -6.392 1.00 95.19 102 GLU A N 1
ATOM 792 C CA . GLU A 1 102 ? 15.331 -1.719 -5.056 1.00 95.19 102 GLU A CA 1
ATOM 793 C C . GLU A 1 102 ? 14.240 -2.799 -5.015 1.00 95.19 102 GLU A C 1
ATOM 795 O O . GLU A 1 102 ? 14.066 -3.467 -4.001 1.00 95.19 102 GLU A O 1
ATOM 800 N N . ALA A 1 103 ? 13.483 -2.966 -6.100 1.00 95.50 103 ALA A N 1
ATOM 801 C CA . ALA A 1 103 ? 12.429 -3.968 -6.202 1.00 95.50 103 ALA A CA 1
ATOM 802 C C . ALA A 1 103 ? 12.939 -5.385 -6.514 1.00 95.50 103 ALA A C 1
ATOM 804 O O . ALA A 1 103 ? 12.165 -6.325 -6.377 1.00 95.50 103 ALA A O 1
ATOM 805 N N . SER A 1 104 ? 14.197 -5.558 -6.922 1.00 90.94 104 SER A N 1
ATOM 806 C CA . SER A 1 104 ? 14.822 -6.876 -7.109 1.00 90.94 104 SER A CA 1
ATOM 807 C C . SER A 1 104 ? 15.514 -7.409 -5.847 1.00 90.94 104 SER A C 1
ATOM 809 O O . SER A 1 104 ? 15.905 -8.573 -5.844 1.00 90.94 104 SER A O 1
ATOM 811 N N . GLU A 1 105 ? 15.712 -6.566 -4.826 1.00 83.19 105 GLU A N 1
ATOM 812 C CA . GLU A 1 105 ? 16.286 -6.924 -3.511 1.00 83.19 105 GLU A CA 1
ATOM 813 C C . GLU A 1 105 ? 15.276 -7.660 -2.628 1.00 83.19 105 GLU A C 1
ATOM 815 O O . GLU A 1 105 ? 15.656 -8.666 -2.001 1.00 83.19 105 GLU A O 1
#

Sequence (105 aa):
MFRSHKAQEEPVVVIRDSLQVESDLRQALEAAEAGERAGLEKALRIVAETAAASHALVRRRWVREFLRESGIDVHDRVAAVKALRTARPSLSLAASYQLVKEASE

Foldseek 3Di:
DDPPPPPPPDDDDDDDCLVVVLVVLVVCLVVDDPVCNVVSVVVNVVSVVVVPDDPLRVLLVVLVVQCVVVVHDLVPLVVSLVSVCVVPVPQDSVNSSVSSVSNVD

Radius of gyration: 19.49 Å; chains: 1; bounding box: 41×35×51 Å

pLDDT: mean 91.09, std 12.21, range [34.97, 97.81]

Secondary structure (DSSP, 8-state):
----------------THHHHHHHHHHHHHT--HHHHHHHHHHHHHHHHHHT--HHHHHHHHHHHHHHHTT--TT-HHHHHHHHHHH-TTS-HHHHHHHHHHHH-